Protein AF-A0A442V163-F1 (afdb_monomer_lite)

Foldseek 3Di:
DVVLLCVVVVCVVVCVVVVPLLVQLVVCVVVDVADADVLGDSSVVSSVVSVVVVCVVSVVVLVVVLVPDDPLVVVLVVLSVVLVVQLCCLVPVLVVVCSVVVDPVSVCVSVVSNVVSVVVSVVSVVVVVVVVVVVVVVCVVPVPPDPPPSD

pLDDT: mean 90.79, std 9.11, range [47.47, 98.12]

Structure (mmCIF, N/CA/C/O backbone):
data_AF-A0A442V163-F1
#
_entry.id   AF-A0A442V163-F1
#
loop_
_atom_site.group_PDB
_atom_site.id
_atom_site.type_symbol
_atom_site.label_atom_id
_atom_site.label_alt_id
_atom_site.label_comp_id
_atom_site.label_asym_id
_atom_site.label_entity_id
_atom_site.label_seq_id
_atom_site.pdbx_PDB_ins_code
_atom_site.Cartn_x
_atom_site.Cartn_y
_atom_site.Cartn_z
_atom_site.occupancy
_atom_site.B_iso_or_equiv
_atom_site.auth_seq_id
_atom_site.auth_comp_id
_atom_site.auth_asym_id
_atom_site.auth_atom_id
_atom_site.pdbx_PDB_model_num
ATOM 1 N N . MET A 1 1 ? -14.659 -2.085 8.198 1.00 90.94 1 MET A N 1
ATOM 2 C CA . MET A 1 1 ? -13.464 -1.261 7.909 1.00 90.94 1 MET A CA 1
ATOM 3 C C . MET A 1 1 ? -12.179 -2.017 8.163 1.00 90.94 1 MET A C 1
ATOM 5 O O . MET A 1 1 ? -11.428 -2.199 7.224 1.00 90.94 1 MET A O 1
ATOM 9 N N . PHE A 1 2 ? -11.938 -2.521 9.378 1.00 91.25 2 PHE A N 1
ATOM 10 C CA . PHE A 1 2 ? -10.724 -3.304 9.646 1.00 91.25 2 PHE A CA 1
ATOM 11 C C . PHE A 1 2 ? -10.640 -4.584 8.811 1.00 91.25 2 PHE A C 1
ATOM 13 O O . PHE A 1 2 ? -9.572 -4.867 8.300 1.00 91.25 2 PHE A O 1
ATOM 20 N N . LEU A 1 3 ? -11.763 -5.271 8.554 1.00 91.62 3 LEU A N 1
ATOM 21 C CA . LEU A 1 3 ? -11.789 -6.383 7.594 1.00 91.62 3 LEU A CA 1
ATOM 22 C C . LEU A 1 3 ? -11.341 -5.955 6.186 1.00 91.62 3 LEU A C 1
ATOM 24 O O . LEU A 1 3 ? -10.567 -6.664 5.562 1.00 91.62 3 LEU A O 1
ATOM 28 N N . ALA A 1 4 ? -11.787 -4.790 5.702 1.00 94.19 4 ALA A N 1
ATOM 29 C CA . ALA A 1 4 ? -11.360 -4.274 4.400 1.00 94.19 4 ALA A CA 1
ATOM 30 C C . ALA A 1 4 ? -9.847 -4.005 4.387 1.00 94.19 4 ALA A C 1
ATOM 32 O O . ALA A 1 4 ? -9.165 -4.442 3.469 1.00 94.19 4 ALA A O 1
ATOM 33 N N . TRP A 1 5 ? -9.305 -3.385 5.441 1.00 95.25 5 TRP A N 1
ATOM 34 C CA . TRP A 1 5 ? -7.857 -3.208 5.592 1.00 95.25 5 TRP A CA 1
ATOM 35 C C . TRP A 1 5 ? -7.100 -4.537 5.661 1.00 95.25 5 TRP A C 1
ATOM 37 O O . TRP A 1 5 ? -6.083 -4.681 4.993 1.00 95.25 5 TRP A O 1
ATOM 47 N N . SER A 1 6 ? -7.602 -5.524 6.407 1.00 93.50 6 SER A N 1
ATOM 48 C CA . SER A 1 6 ? -7.008 -6.863 6.471 1.00 93.50 6 SER A CA 1
ATOM 49 C C . SER A 1 6 ? -6.982 -7.545 5.105 1.00 93.50 6 SER A C 1
ATOM 51 O O . SER A 1 6 ? -5.980 -8.162 4.767 1.00 93.50 6 SER A O 1
ATOM 53 N N . LEU A 1 7 ? -8.050 -7.413 4.311 1.00 93.88 7 LEU A N 1
ATOM 54 C CA . LEU A 1 7 ? -8.103 -7.949 2.951 1.00 93.88 7 LEU A CA 1
ATOM 55 C C . LEU A 1 7 ? -7.130 -7.227 2.015 1.00 93.88 7 LEU A C 1
ATOM 57 O O . LEU A 1 7 ? -6.477 -7.890 1.222 1.00 93.88 7 LEU A O 1
ATOM 61 N N . ILE A 1 8 ? -6.997 -5.902 2.125 1.00 95.25 8 ILE A N 1
ATOM 62 C CA . ILE A 1 8 ? -6.053 -5.118 1.314 1.00 95.25 8 ILE A CA 1
ATOM 63 C C . ILE A 1 8 ? -4.610 -5.508 1.633 1.00 95.25 8 ILE A C 1
ATOM 65 O O . ILE A 1 8 ? -3.886 -5.922 0.734 1.00 95.25 8 ILE A O 1
ATOM 69 N N . PHE A 1 9 ? -4.193 -5.430 2.900 1.00 94.38 9 PHE A N 1
ATOM 70 C CA . PHE A 1 9 ? -2.831 -5.811 3.289 1.00 94.38 9 PHE A CA 1
ATOM 71 C C . PHE A 1 9 ? -2.559 -7.291 3.005 1.00 94.38 9 PHE A C 1
ATOM 73 O O . PHE A 1 9 ? -1.497 -7.628 2.496 1.00 94.38 9 PHE A O 1
ATOM 80 N N . GLY A 1 10 ? -3.534 -8.167 3.267 1.00 93.94 10 GLY A N 1
ATOM 81 C CA . GLY A 1 10 ? -3.427 -9.588 2.948 1.00 93.94 10 GLY A CA 1
ATOM 82 C C . GLY A 1 10 ? -3.273 -9.846 1.451 1.00 93.94 10 GLY A C 1
ATOM 83 O O . GLY A 1 10 ? -2.449 -10.670 1.068 1.00 93.94 10 GLY A O 1
ATOM 84 N N . PHE A 1 11 ? -4.016 -9.124 0.607 1.00 94.81 11 PHE A N 1
ATOM 85 C CA . PHE A 1 11 ? -3.859 -9.199 -0.841 1.00 94.81 11 PHE A CA 1
ATOM 86 C C . PHE A 1 11 ? -2.468 -8.732 -1.266 1.00 94.81 11 PHE A C 1
ATOM 88 O O . PHE A 1 11 ? -1.820 -9.456 -2.006 1.00 94.81 11 PHE A O 1
ATOM 95 N N . VAL A 1 12 ? -1.991 -7.579 -0.782 1.00 93.69 12 VAL A N 1
ATOM 96 C CA . VAL A 1 12 ? -0.666 -7.050 -1.155 1.00 93.69 12 VAL A CA 1
ATOM 97 C C . VAL A 1 12 ? 0.448 -8.024 -0.776 1.00 93.69 12 VAL A C 1
ATOM 99 O O . VAL A 1 12 ? 1.288 -8.342 -1.607 1.00 93.69 12 VAL A O 1
ATOM 102 N N . THR A 1 13 ? 0.421 -8.573 0.441 1.00 92.44 13 THR A N 1
ATOM 103 C CA . THR A 1 13 ? 1.400 -9.585 0.867 1.00 92.44 13 THR A CA 1
ATOM 104 C C . THR A 1 13 ? 1.309 -10.869 0.041 1.00 92.44 13 THR A C 1
ATOM 106 O O . THR A 1 13 ? 2.329 -11.466 -0.295 1.00 92.44 13 THR A O 1
ATOM 109 N N . LEU A 1 14 ? 0.094 -11.326 -0.276 1.00 95.44 14 LEU A N 1
ATOM 110 C CA . LEU A 1 14 ? -0.092 -12.522 -1.094 1.00 95.44 14 LEU A CA 1
ATOM 111 C C . LEU A 1 14 ? 0.395 -12.299 -2.526 1.00 95.44 14 LEU A C 1
ATOM 113 O O . LEU A 1 14 ? 0.999 -13.196 -3.108 1.00 95.44 14 LEU A O 1
ATOM 117 N N . ASP A 1 15 ? 0.103 -11.134 -3.089 1.00 94.44 15 ASP A N 1
ATOM 118 C CA . ASP A 1 15 ? 0.514 -10.762 -4.428 1.00 94.44 15 ASP A CA 1
ATOM 119 C C . ASP A 1 15 ? 2.034 -10.647 -4.544 1.00 94.44 15 ASP A C 1
ATOM 121 O O . ASP A 1 15 ? 2.578 -11.206 -5.486 1.00 94.44 15 ASP A O 1
ATOM 125 N N . ASP A 1 16 ? 2.722 -10.046 -3.572 1.00 90.31 16 ASP A N 1
ATOM 126 C CA . ASP A 1 16 ? 4.190 -10.015 -3.529 1.00 90.31 16 ASP A CA 1
ATOM 127 C C . ASP A 1 16 ? 4.789 -11.438 -3.504 1.00 90.31 16 ASP A C 1
ATOM 129 O O . ASP A 1 16 ? 5.626 -11.808 -4.329 1.00 90.31 16 ASP A O 1
ATOM 133 N N . ALA A 1 17 ? 4.256 -12.319 -2.649 1.00 93.50 17 ALA A N 1
ATOM 134 C CA . ALA A 1 17 ? 4.725 -13.702 -2.551 1.00 93.50 17 ALA A CA 1
ATOM 135 C C . ALA A 1 17 ? 4.416 -14.552 -3.803 1.00 93.50 17 ALA A C 1
ATOM 137 O O . ALA A 1 17 ? 5.220 -15.390 -4.227 1.00 93.50 17 ALA A O 1
ATOM 138 N N . ALA A 1 18 ? 3.226 -14.387 -4.384 1.00 95.69 18 ALA A N 1
ATOM 139 C CA . ALA A 1 18 ? 2.758 -15.171 -5.526 1.00 95.69 18 ALA A CA 1
ATOM 140 C C . ALA A 1 18 ? 3.109 -14.543 -6.882 1.00 95.69 18 ALA A C 1
ATOM 142 O O . ALA A 1 18 ? 3.018 -15.226 -7.912 1.00 95.69 18 ALA A O 1
ATOM 143 N N . ARG A 1 19 ? 3.535 -13.278 -6.871 1.00 95.31 19 ARG A N 1
ATOM 144 C CA . ARG A 1 19 ? 3.877 -12.437 -8.017 1.00 95.31 19 ARG A CA 1
ATOM 145 C C . ARG A 1 19 ? 2.735 -12.336 -9.031 1.00 95.31 19 ARG A C 1
ATOM 147 O O . ARG A 1 19 ? 2.936 -12.609 -10.218 1.00 95.31 19 ARG A O 1
ATOM 154 N N . PHE A 1 20 ? 1.504 -12.035 -8.593 1.00 94.81 20 PHE A N 1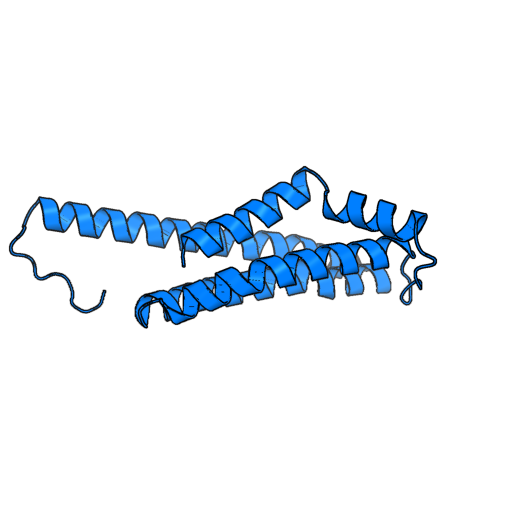
ATOM 155 C CA . PHE A 1 20 ? 0.384 -11.942 -9.544 1.00 94.81 20 PHE A CA 1
ATOM 156 C C . PHE A 1 20 ? 0.503 -10.708 -10.434 1.00 94.81 20 PHE A C 1
ATOM 158 O O . PHE A 1 20 ? 0.261 -10.832 -11.635 1.00 94.81 20 PHE A O 1
ATOM 165 N N . HIS A 1 21 ? 0.931 -9.566 -9.894 1.00 95.19 21 HIS A N 1
ATOM 166 C CA . HIS A 1 21 ? 1.150 -8.355 -10.682 1.00 95.19 21 HIS A CA 1
ATOM 167 C C . HIS A 1 21 ? 2.215 -8.548 -11.770 1.00 95.19 21 HIS A C 1
ATOM 169 O O . HIS A 1 21 ? 1.995 -8.131 -12.905 1.00 95.19 21 HIS A O 1
ATOM 175 N N . GLU A 1 22 ? 3.300 -9.275 -11.481 1.00 94.25 22 GLU A N 1
ATOM 176 C CA . GLU A 1 22 ? 4.325 -9.636 -12.469 1.00 94.25 22 GLU A CA 1
ATOM 177 C C . GLU A 1 22 ? 3.761 -10.494 -13.608 1.00 94.25 22 GLU A C 1
ATOM 179 O O . GLU A 1 22 ? 4.022 -10.256 -14.790 1.00 94.25 22 GLU A O 1
ATOM 184 N N . ARG A 1 23 ? 2.974 -11.521 -13.260 1.00 96.62 23 ARG A N 1
ATOM 185 C CA . ARG A 1 23 ? 2.340 -12.409 -14.246 1.00 96.62 23 ARG A CA 1
ATOM 186 C C . ARG A 1 23 ? 1.311 -11.659 -15.082 1.00 96.62 23 ARG A C 1
ATOM 188 O O . ARG A 1 23 ? 1.226 -11.899 -16.284 1.00 96.62 23 ARG A O 1
ATOM 195 N N . GLY A 1 24 ? 0.550 -10.761 -14.460 1.00 96.25 24 GLY A N 1
ATOM 196 C CA . GLY A 1 24 ? -0.392 -9.879 -15.142 1.00 96.25 24 GLY A CA 1
ATOM 197 C C . GLY A 1 24 ? 0.315 -8.931 -16.105 1.00 96.25 24 GLY A C 1
ATOM 198 O O . GLY A 1 24 ? -0.068 -8.855 -17.270 1.00 96.25 24 GLY A O 1
ATOM 199 N N . GLY A 1 25 ? 1.406 -8.294 -15.676 1.00 95.31 25 GLY A N 1
ATOM 200 C CA . GLY A 1 25 ? 2.201 -7.426 -16.538 1.00 95.31 25 GLY A CA 1
ATOM 201 C C . GLY A 1 25 ? 2.833 -8.166 -17.711 1.00 95.31 25 GLY A C 1
ATOM 202 O O . GLY A 1 25 ? 2.763 -7.697 -18.849 1.00 95.31 25 GLY A O 1
ATOM 203 N N . LEU A 1 26 ? 3.348 -9.376 -17.473 1.00 96.12 26 LEU A N 1
ATOM 204 C CA . LEU A 1 26 ? 3.828 -10.253 -18.538 1.00 96.12 26 LEU A CA 1
ATOM 205 C C . LEU A 1 26 ? 2.709 -10.594 -19.532 1.00 96.12 26 LEU A C 1
ATOM 207 O O . LEU A 1 26 ? 2.896 -10.413 -20.733 1.00 96.12 26 LEU A O 1
ATOM 211 N N . LEU A 1 27 ? 1.546 -11.038 -19.046 1.00 96.94 27 LEU A N 1
ATOM 212 C CA . LEU A 1 27 ? 0.395 -11.369 -19.889 1.00 96.94 27 LEU A CA 1
ATOM 213 C C . LEU A 1 27 ? -0.050 -10.174 -20.741 1.00 96.94 27 LEU A C 1
ATOM 215 O O . LEU A 1 27 ? -0.258 -10.324 -21.945 1.00 96.94 27 LEU A O 1
ATOM 219 N N . LEU A 1 28 ? -0.177 -8.991 -20.137 1.00 96.88 28 LEU A N 1
ATOM 220 C CA . LEU A 1 28 ? -0.591 -7.778 -20.839 1.00 96.88 28 LEU A CA 1
ATOM 221 C C . LEU A 1 28 ? 0.433 -7.375 -21.902 1.00 96.88 28 LEU A C 1
ATOM 223 O O . LEU A 1 28 ? 0.043 -7.127 -23.038 1.00 96.88 28 LEU A O 1
ATOM 227 N N . SER A 1 29 ? 1.727 -7.384 -21.572 1.00 96.06 29 SER A N 1
ATOM 228 C CA . SER A 1 29 ? 2.798 -7.046 -22.523 1.00 96.06 29 SER A CA 1
ATOM 229 C C . SER A 1 29 ? 2.952 -8.053 -23.669 1.00 96.06 29 SER A C 1
ATOM 231 O O . SER A 1 29 ? 3.405 -7.689 -24.747 1.00 96.06 29 SER A O 1
ATOM 233 N N . ALA A 1 30 ? 2.561 -9.314 -23.460 1.00 94.75 30 ALA A N 1
ATOM 234 C CA . ALA A 1 30 ? 2.547 -10.336 -24.506 1.00 94.75 30 ALA A CA 1
ATOM 235 C C . ALA A 1 30 ? 1.303 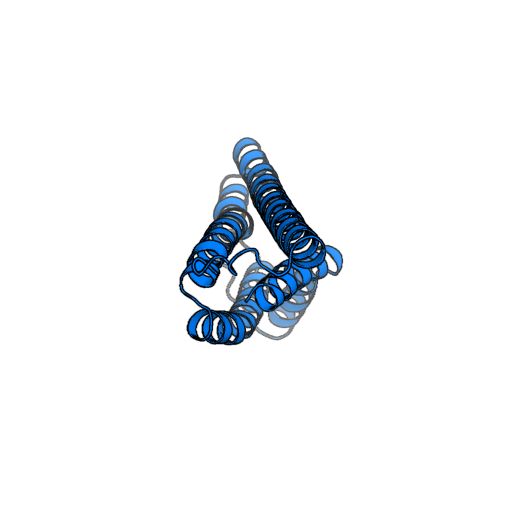-10.262 -25.409 1.00 94.75 30 ALA A C 1
ATOM 237 O O . ALA A 1 30 ? 1.328 -10.765 -26.530 1.00 94.75 30 ALA A O 1
ATOM 238 N N . THR A 1 31 ? 0.208 -9.677 -24.914 1.00 96.81 31 THR A N 1
ATOM 239 C CA . THR A 1 31 ? -1.083 -9.618 -25.622 1.00 96.81 31 THR A CA 1
ATOM 240 C C . THR A 1 31 ? -1.279 -8.291 -26.353 1.00 96.81 31 THR A C 1
ATOM 242 O O . THR A 1 31 ? -1.894 -8.255 -27.417 1.00 96.81 31 THR A O 1
ATOM 245 N N . PHE A 1 32 ? -0.771 -7.200 -25.783 1.00 95.31 32 PHE A N 1
ATOM 246 C CA . PHE A 1 32 ? -0.934 -5.839 -26.280 1.00 95.31 32 PHE A CA 1
ATOM 247 C C . PHE A 1 32 ? 0.428 -5.206 -26.565 1.00 95.31 32 PHE A C 1
ATOM 249 O O . PHE A 1 32 ? 1.397 -5.463 -25.855 1.00 95.31 32 PHE A O 1
ATOM 256 N N . ASP A 1 33 ? 0.482 -4.321 -27.560 1.00 93.25 33 ASP A N 1
ATOM 257 C CA . ASP A 1 33 ? 1.662 -3.499 -27.840 1.00 93.25 33 ASP A CA 1
ATOM 258 C C . ASP A 1 33 ? 1.724 -2.327 -26.845 1.00 93.25 33 ASP A C 1
ATOM 260 O O . ASP A 1 33 ? 1.269 -1.212 -27.113 1.00 93.25 33 ASP A O 1
ATOM 264 N N . LEU A 1 34 ? 2.165 -2.627 -25.620 1.00 92.88 34 LEU A N 1
ATOM 265 C CA . LEU A 1 34 ? 2.237 -1.644 -24.544 1.00 92.88 34 LEU A CA 1
ATOM 266 C C . LEU A 1 34 ? 3.401 -0.677 -24.770 1.00 92.88 34 LEU A C 1
ATOM 268 O O . LEU A 1 34 ? 4.530 -1.081 -25.047 1.00 92.88 34 LEU A O 1
ATOM 272 N N . VAL A 1 35 ? 3.138 0.612 -24.557 1.00 91.19 35 VAL A N 1
ATOM 273 C CA . VAL A 1 35 ? 4.181 1.640 -24.557 1.00 91.19 35 VAL A CA 1
ATOM 274 C C . VAL A 1 35 ? 5.134 1.397 -23.392 1.00 91.19 35 VAL A C 1
ATOM 276 O O . VAL A 1 35 ? 4.703 1.260 -22.252 1.00 91.19 35 VAL A O 1
ATOM 279 N N . SER A 1 36 ? 6.434 1.410 -23.668 1.00 87.94 36 SER A N 1
ATOM 280 C CA . SER A 1 36 ? 7.463 1.473 -22.634 1.00 87.94 36 SER A CA 1
ATOM 281 C C . SER A 1 36 ? 7.536 2.886 -22.056 1.00 87.94 36 SER A C 1
ATOM 283 O O . SER A 1 36 ? 7.867 3.836 -22.772 1.00 87.94 36 SER A O 1
ATOM 285 N N . LEU A 1 37 ? 7.248 3.039 -20.763 1.00 84.12 37 LEU A N 1
ATOM 286 C CA . LEU A 1 37 ? 7.529 4.287 -20.048 1.00 84.12 37 LEU A CA 1
ATOM 287 C C . LEU A 1 37 ? 9.043 4.594 -20.062 1.00 84.12 37 LEU A C 1
ATOM 289 O O . LEU A 1 37 ? 9.848 3.672 -20.197 1.00 84.12 37 LEU A O 1
ATOM 293 N N . PRO A 1 38 ? 9.468 5.868 -19.942 1.00 81.12 38 PRO A N 1
ATOM 294 C CA . PRO A 1 38 ? 10.882 6.234 -19.999 1.00 81.12 38 PRO A CA 1
ATOM 295 C C . PRO A 1 38 ? 11.750 5.412 -19.040 1.00 81.12 38 PRO A C 1
ATOM 297 O O . PRO A 1 38 ? 11.497 5.371 -17.840 1.00 81.12 38 PRO A O 1
ATOM 300 N N . GLY A 1 39 ? 12.770 4.753 -19.593 1.00 77.00 39 GLY A N 1
ATOM 301 C CA . GLY A 1 39 ? 13.656 3.847 -18.863 1.00 77.00 39 GLY A CA 1
ATOM 302 C C . GLY A 1 39 ? 13.095 2.434 -18.669 1.00 77.00 39 GLY A C 1
ATOM 303 O O . GLY A 1 39 ? 13.878 1.502 -18.558 1.00 77.00 39 GLY A O 1
ATOM 304 N N . MET A 1 40 ? 11.781 2.243 -18.695 1.00 84.19 40 MET A N 1
ATOM 305 C CA . MET A 1 40 ? 11.127 0.979 -18.369 1.00 84.19 40 MET A CA 1
ATOM 306 C C . MET A 1 40 ? 10.960 0.051 -19.569 1.00 84.19 40 MET A C 1
ATOM 308 O O . MET A 1 40 ? 11.012 0.454 -20.732 1.00 84.19 40 MET A O 1
ATOM 312 N N . ARG A 1 41 ? 10.697 -1.221 -19.282 1.00 88.12 41 ARG A N 1
ATOM 313 C CA . ARG A 1 41 ? 10.241 -2.205 -20.264 1.00 88.12 41 ARG A CA 1
ATOM 314 C C . ARG A 1 41 ? 8.720 -2.105 -20.407 1.00 88.12 41 ARG A C 1
ATOM 316 O O . ARG A 1 41 ? 8.012 -1.762 -19.462 1.00 88.12 41 ARG A O 1
ATOM 323 N N . ALA A 1 42 ? 8.192 -2.525 -21.555 1.00 90.19 42 ALA A N 1
ATOM 324 C CA . ALA A 1 42 ? 6.747 -2.654 -21.775 1.00 90.19 42 ALA A CA 1
ATOM 325 C C . ALA A 1 42 ? 6.062 -3.542 -20.712 1.00 90.19 42 ALA A C 1
ATOM 327 O O . ALA A 1 42 ? 4.929 -3.282 -20.307 1.00 90.19 42 ALA A O 1
ATOM 328 N N . ARG A 1 43 ? 6.780 -4.556 -20.204 1.00 92.06 43 ARG A N 1
ATOM 329 C CA . ARG A 1 43 ? 6.336 -5.399 -19.085 1.00 92.06 43 ARG A CA 1
ATOM 330 C C . ARG A 1 43 ? 6.032 -4.585 -17.826 1.00 92.06 43 ARG A C 1
ATOM 332 O O . ARG A 1 43 ? 4.966 -4.775 -17.255 1.00 92.06 43 ARG A O 1
ATOM 339 N N . ASP A 1 44 ? 6.917 -3.672 -17.436 1.00 91.00 44 ASP A N 1
ATOM 340 C CA . ASP A 1 44 ? 6.781 -2.886 -16.201 1.00 91.00 44 ASP A CA 1
ATOM 341 C C . ASP A 1 44 ? 5.549 -1.955 -16.292 1.00 91.00 44 ASP A C 1
ATOM 343 O O . ASP A 1 44 ? 4.806 -1.756 -15.333 1.00 91.00 44 ASP A O 1
ATOM 347 N N . THR A 1 45 ? 5.229 -1.478 -17.502 1.00 92.50 45 THR A N 1
ATOM 348 C CA . THR A 1 45 ? 3.971 -0.750 -17.760 1.00 92.50 45 THR A CA 1
ATOM 349 C C . THR A 1 45 ? 2.747 -1.651 -17.565 1.00 92.50 45 THR A C 1
ATOM 351 O O . THR A 1 45 ? 1.749 -1.237 -16.975 1.00 92.50 45 THR A O 1
ATOM 354 N N . GLY A 1 46 ? 2.822 -2.908 -18.010 1.00 94.94 46 GLY A N 1
ATOM 355 C CA . GLY A 1 46 ? 1.797 -3.914 -17.734 1.00 94.94 46 GLY A CA 1
ATOM 356 C C . GLY A 1 46 ? 1.629 -4.209 -16.237 1.00 94.94 46 GLY A C 1
ATOM 357 O O . GLY A 1 46 ? 0.505 -4.428 -15.781 1.00 94.94 46 GLY A O 1
ATOM 358 N N . GLU A 1 47 ? 2.713 -4.196 -15.462 1.00 94.12 47 GLU A N 1
ATOM 359 C CA . GLU A 1 47 ? 2.680 -4.386 -14.004 1.00 94.12 47 GLU A CA 1
ATOM 360 C C . GLU A 1 47 ? 1.936 -3.222 -13.326 1.00 94.12 47 GLU A C 1
ATOM 362 O O . GLU A 1 47 ? 1.003 -3.464 -12.554 1.00 94.12 47 GLU A O 1
ATOM 367 N N . ILE A 1 48 ? 2.221 -1.972 -13.717 1.00 92.19 48 ILE A N 1
ATOM 368 C CA . ILE A 1 48 ? 1.492 -0.774 -13.250 1.00 92.19 48 ILE A CA 1
ATOM 369 C C . ILE A 1 48 ? -0.001 -0.857 -13.589 1.00 92.19 48 ILE A C 1
ATOM 371 O O . ILE A 1 48 ? -0.850 -0.547 -12.748 1.00 92.19 48 ILE A O 1
ATOM 375 N N . ILE A 1 49 ? -0.353 -1.282 -14.808 1.00 94.19 49 ILE A N 1
ATOM 376 C CA . ILE A 1 49 ? -1.756 -1.452 -15.216 1.00 94.19 49 ILE A CA 1
ATOM 377 C C . ILE A 1 49 ? -2.437 -2.519 -14.355 1.00 94.19 49 ILE A C 1
ATOM 379 O O . ILE A 1 49 ? -3.542 -2.291 -13.858 1.00 94.19 49 ILE A O 1
ATOM 383 N N . THR A 1 50 ? -1.781 -3.663 -14.145 1.00 95.38 50 THR A N 1
ATOM 384 C CA . THR A 1 50 ? -2.317 -4.760 -13.328 1.00 95.38 50 THR A CA 1
ATOM 385 C C . THR A 1 50 ? -2.608 -4.281 -11.906 1.00 95.38 50 THR A C 1
ATOM 387 O O . THR A 1 50 ? -3.725 -4.452 -11.412 1.00 95.38 50 THR A O 1
ATOM 390 N N . TRP A 1 51 ? -1.650 -3.593 -11.283 1.00 93.25 51 TRP A N 1
ATOM 391 C CA . TRP A 1 51 ? -1.829 -2.992 -9.963 1.00 93.25 51 TRP A CA 1
ATOM 392 C C . TRP A 1 51 ? -2.923 -1.929 -9.932 1.00 93.25 51 TRP A C 1
ATOM 394 O O . TRP A 1 51 ? -3.714 -1.897 -8.992 1.00 93.25 51 TRP A O 1
ATOM 404 N N . SER A 1 52 ? -3.021 -1.093 -10.966 1.00 92.56 52 SER A N 1
ATOM 405 C CA . SER A 1 52 ? -4.057 -0.059 -11.063 1.00 92.56 52 SER A CA 1
ATOM 406 C C . SER A 1 52 ? -5.460 -0.669 -11.096 1.00 92.56 52 SER A C 1
ATOM 408 O O . SER A 1 52 ? -6.357 -0.197 -10.399 1.00 92.56 52 SER A O 1
ATOM 410 N N . VAL A 1 53 ? -5.654 -1.754 -11.852 1.00 94.31 53 VAL A N 1
ATOM 411 C CA . VAL A 1 53 ? -6.934 -2.479 -11.911 1.00 94.31 53 VAL A CA 1
ATOM 412 C C . VAL A 1 53 ? -7.291 -3.069 -10.548 1.00 94.31 53 VAL A C 1
ATOM 414 O O . VAL A 1 53 ? -8.416 -2.898 -10.075 1.00 94.31 53 VAL A O 1
ATOM 417 N N . VAL A 1 54 ? -6.331 -3.722 -9.891 1.00 93.31 54 VAL A N 1
ATOM 418 C CA . VAL A 1 54 ? -6.524 -4.273 -8.545 1.00 93.31 54 VAL A CA 1
ATOM 419 C C . VAL A 1 54 ? -6.859 -3.165 -7.546 1.00 93.31 54 VAL A C 1
ATOM 421 O O . VAL A 1 54 ? -7.830 -3.286 -6.799 1.00 93.31 54 VAL A O 1
ATOM 424 N N . ALA A 1 55 ? -6.100 -2.069 -7.550 1.00 90.88 55 ALA A N 1
ATOM 425 C CA . ALA A 1 55 ? -6.301 -0.938 -6.653 1.00 90.88 55 ALA A CA 1
ATOM 426 C C . ALA A 1 55 ? -7.701 -0.334 -6.817 1.00 90.88 55 ALA A C 1
ATOM 428 O O . ALA A 1 55 ? -8.385 -0.104 -5.821 1.00 90.88 55 ALA A O 1
ATOM 429 N N . LEU A 1 56 ? -8.171 -0.150 -8.055 1.00 91.94 56 LEU A N 1
ATOM 430 C CA . LEU A 1 56 ? -9.536 0.307 -8.334 1.00 91.94 56 LEU A CA 1
ATOM 431 C C . LEU A 1 56 ? -10.590 -0.679 -7.805 1.00 91.94 56 LEU A C 1
ATOM 433 O O . LEU A 1 56 ? -11.579 -0.255 -7.202 1.00 91.94 56 LEU A O 1
ATOM 437 N N . GLY A 1 57 ? -10.359 -1.985 -7.971 1.00 91.62 57 GLY A N 1
ATOM 438 C CA . GLY A 1 57 ? -11.233 -3.034 -7.442 1.00 91.62 57 GLY A CA 1
ATOM 439 C C . GLY A 1 57 ? -11.308 -3.051 -5.911 1.00 91.62 57 GLY A C 1
ATOM 440 O O . GLY A 1 57 ? -12.381 -3.267 -5.348 1.00 91.62 57 GLY A O 1
ATOM 441 N N . LEU A 1 58 ? -10.195 -2.772 -5.229 1.00 89.88 58 LEU A N 1
ATOM 442 C CA . LEU A 1 58 ? -10.115 -2.707 -3.766 1.00 89.88 58 LEU A CA 1
ATOM 443 C C . LEU A 1 58 ? -10.600 -1.365 -3.194 1.00 89.88 58 LEU A C 1
ATOM 445 O O . LEU A 1 58 ? -11.057 -1.307 -2.049 1.00 89.88 58 LEU A O 1
ATOM 449 N N . LEU A 1 59 ? -10.554 -0.287 -3.980 1.00 90.31 59 LEU A N 1
ATOM 450 C CA . LEU A 1 59 ? -10.951 1.049 -3.541 1.00 90.31 59 LEU A CA 1
ATOM 451 C C . LEU A 1 59 ? -12.454 1.134 -3.248 1.00 90.31 59 LEU A C 1
ATOM 453 O O . LEU A 1 59 ? -12.850 1.688 -2.224 1.00 90.31 59 LEU A O 1
ATOM 457 N N . ALA A 1 60 ? -13.296 0.555 -4.106 1.00 89.38 60 ALA A N 1
ATOM 458 C CA . ALA A 1 60 ? -14.748 0.574 -3.928 1.00 89.38 60 ALA A CA 1
ATOM 459 C C . ALA A 1 60 ? -15.213 -0.017 -2.574 1.00 89.38 60 ALA A C 1
ATOM 461 O O . ALA A 1 60 ? -15.900 0.691 -1.828 1.00 89.38 60 ALA A O 1
ATOM 462 N N . PRO A 1 61 ? -14.835 -1.255 -2.183 1.00 90.00 61 PRO A N 1
ATOM 463 C CA . PRO A 1 61 ? -15.220 -1.810 -0.886 1.00 90.00 61 PRO A CA 1
ATOM 464 C C . PRO A 1 61 ? -14.582 -1.065 0.295 1.00 90.00 61 PRO A C 1
ATOM 466 O O . PRO A 1 61 ? -15.198 -0.982 1.362 1.00 90.00 61 PRO A O 1
ATOM 469 N N . LEU A 1 62 ? -13.387 -0.486 0.125 1.00 93.00 62 LEU A N 1
ATOM 470 C CA . LEU A 1 62 ? -12.764 0.343 1.156 1.00 93.00 62 LEU A CA 1
ATOM 471 C C . LEU A 1 62 ? -13.576 1.617 1.417 1.00 93.00 62 LEU A C 1
ATOM 473 O O . LEU A 1 62 ? -13.930 1.880 2.568 1.00 93.00 62 LEU A O 1
ATOM 477 N N . LEU A 1 63 ? -13.911 2.373 0.367 1.00 93.62 63 LEU A N 1
ATOM 478 C CA . LEU A 1 63 ? -14.702 3.603 0.466 1.00 93.62 63 LEU A CA 1
ATOM 479 C C . LEU A 1 63 ? -16.097 3.321 1.025 1.00 93.62 63 LEU A C 1
ATOM 481 O O . LEU A 1 63 ? -16.529 3.978 1.973 1.00 93.62 63 LEU A O 1
ATOM 485 N N . TRP A 1 64 ? -16.759 2.280 0.513 1.00 94.31 64 TRP A N 1
ATOM 486 C CA . TRP A 1 64 ? -18.046 1.815 1.029 1.00 94.31 64 TRP A CA 1
ATOM 487 C C . TRP A 1 64 ? -17.969 1.466 2.518 1.00 94.31 64 TRP A C 1
ATOM 489 O O . TRP A 1 64 ? -18.835 1.839 3.315 1.00 94.31 64 TRP A O 1
ATOM 499 N N . SER A 1 65 ? -16.909 0.767 2.934 1.00 95.00 65 SER A N 1
ATOM 500 C CA . SER A 1 65 ? -16.715 0.456 4.343 1.00 95.00 65 SER A CA 1
ATOM 501 C C . SER A 1 65 ? -16.396 1.696 5.181 1.00 95.00 65 SER A C 1
ATOM 503 O O . SER A 1 65 ? -16.775 1.713 6.353 1.00 95.00 65 SER A O 1
ATOM 505 N N . PHE A 1 66 ? -15.681 2.684 4.647 1.00 93.94 66 PHE A N 1
ATOM 506 C CA . PHE A 1 66 ? -15.329 3.915 5.354 1.00 93.94 66 PHE A CA 1
ATOM 507 C C . PHE A 1 66 ? -16.566 4.786 5.608 1.00 93.94 66 PHE A C 1
ATOM 509 O O . PHE A 1 66 ? -16.757 5.278 6.721 1.00 93.94 66 PHE A O 1
ATOM 516 N N . TRP A 1 67 ? -17.457 4.906 4.621 1.00 94.19 67 TRP A N 1
ATOM 517 C CA . TRP A 1 67 ? -18.706 5.670 4.740 1.00 94.19 67 TRP A CA 1
ATOM 518 C C . TRP A 1 67 ? -19.667 5.103 5.788 1.00 94.19 67 TRP A C 1
ATOM 520 O O . TRP A 1 67 ? -20.342 5.862 6.473 1.00 94.19 67 TRP A O 1
ATOM 530 N N . GLN A 1 68 ? -19.689 3.783 5.970 1.00 95.06 68 GLN A N 1
ATOM 531 C CA . GLN A 1 68 ? -20.504 3.136 7.008 1.00 95.06 68 GLN A CA 1
ATOM 532 C C . GLN A 1 68 ? -19.861 3.153 8.404 1.00 95.06 68 GLN A C 1
ATOM 534 O O . GLN A 1 68 ? -20.478 2.727 9.380 1.00 95.06 68 GLN A O 1
ATOM 539 N N . SER A 1 69 ? -18.602 3.578 8.513 1.00 93.44 69 SER A N 1
ATOM 540 C CA . SER A 1 69 ? -17.854 3.521 9.769 1.00 93.44 69 SER A CA 1
ATOM 541 C C . SER A 1 69 ? -18.158 4.713 10.669 1.00 93.44 69 SER A C 1
ATOM 543 O O . SER A 1 69 ? -18.381 5.827 10.204 1.00 93.44 69 SER A O 1
ATOM 545 N N . ARG A 1 70 ? -18.100 4.500 11.987 1.00 93.50 70 ARG A N 1
ATOM 546 C CA . ARG A 1 70 ? -18.222 5.592 12.969 1.00 93.50 70 ARG A CA 1
ATOM 547 C C . ARG A 1 70 ? -17.016 6.541 12.887 1.00 93.50 70 ARG A C 1
ATOM 549 O O . ARG A 1 70 ? -15.932 6.076 12.533 1.00 93.50 70 ARG A O 1
ATOM 556 N N . PRO A 1 71 ? -17.125 7.811 13.328 1.00 92.06 71 PRO A N 1
ATOM 557 C CA . PRO A 1 71 ? -16.015 8.772 13.272 1.00 92.06 71 PRO A CA 1
ATOM 558 C C . PRO A 1 71 ? -14.705 8.269 13.898 1.00 92.06 71 PRO A C 1
ATOM 560 O O . PRO A 1 71 ? -13.622 8.498 13.368 1.00 92.06 71 PRO A O 1
ATOM 563 N N . ARG A 1 72 ? -14.783 7.506 14.998 1.00 88.06 72 ARG A N 1
ATOM 564 C CA . ARG A 1 72 ? -13.601 6.888 15.616 1.00 88.06 72 ARG A CA 1
ATOM 565 C C . ARG A 1 72 ? -12.959 5.825 14.728 1.00 88.06 72 ARG A C 1
ATOM 567 O O . ARG A 1 72 ? -11.736 5.762 14.630 1.00 88.06 72 ARG A O 1
ATOM 574 N N . GLN A 1 73 ? -13.773 4.971 14.114 1.00 91.38 73 GLN A N 1
ATOM 575 C CA . GLN A 1 73 ? -13.283 3.97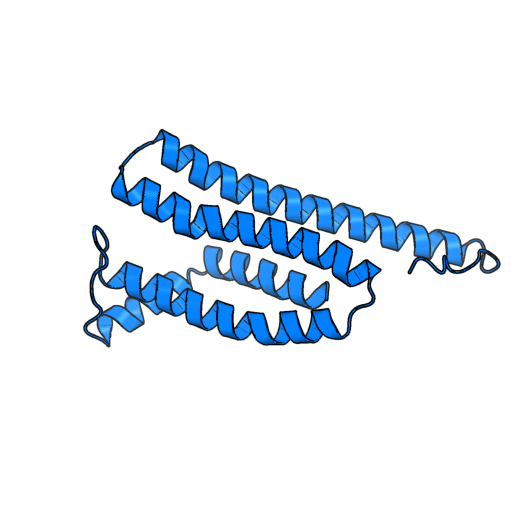2 13.171 1.00 91.38 73 GLN A CA 1
ATOM 576 C C . GLN A 1 73 ? -12.663 4.671 11.964 1.00 91.38 73 GLN A C 1
ATOM 578 O O . GLN A 1 73 ? -11.548 4.330 11.611 1.00 91.38 73 GLN A O 1
ATOM 583 N N . GLN A 1 74 ? -13.303 5.705 11.415 1.00 93.94 74 GLN A N 1
ATOM 584 C CA . GLN A 1 74 ? -12.743 6.510 10.327 1.00 93.94 74 GLN A CA 1
ATOM 585 C C . GLN A 1 74 ? -11.373 7.093 10.690 1.00 93.94 74 GLN A C 1
ATOM 587 O O . GLN A 1 74 ? -10.436 6.917 9.924 1.00 93.94 74 GLN A O 1
ATOM 592 N N . ALA A 1 75 ? -11.215 7.684 11.880 1.00 93.25 75 ALA A N 1
ATOM 593 C CA . ALA A 1 75 ? -9.926 8.212 12.335 1.00 93.25 75 ALA A CA 1
ATOM 594 C C . ALA A 1 75 ? -8.826 7.135 12.380 1.00 93.25 75 ALA A C 1
ATOM 596 O O . ALA A 1 75 ? -7.721 7.358 11.892 1.00 93.25 75 ALA A O 1
ATOM 597 N N . LEU A 1 76 ? -9.135 5.944 12.908 1.00 94.19 76 LEU A N 1
ATOM 598 C CA . LEU A 1 76 ? -8.206 4.807 12.892 1.00 94.19 76 LEU A CA 1
ATOM 599 C C . LEU A 1 76 ? -7.940 4.308 11.464 1.00 94.19 76 LEU A C 1
ATOM 601 O O . LEU A 1 76 ? -6.816 3.957 11.128 1.00 94.19 76 LEU A O 1
ATOM 605 N N . GLY A 1 77 ? -8.962 4.292 10.613 1.00 94.62 77 GLY A N 1
ATOM 606 C CA . GLY A 1 77 ? -8.862 3.901 9.212 1.00 94.62 77 GLY A CA 1
ATOM 607 C C . GLY A 1 77 ? -7.977 4.844 8.412 1.00 94.62 77 GLY A C 1
ATOM 608 O O . GLY A 1 77 ? -7.218 4.376 7.574 1.00 94.62 77 GLY A O 1
ATOM 609 N N . SER A 1 78 ? -8.014 6.143 8.711 1.00 95.19 78 SER A N 1
ATOM 610 C CA . SER A 1 78 ? -7.144 7.145 8.097 1.00 95.19 78 SER A CA 1
ATOM 611 C C . SER A 1 78 ? -5.672 6.941 8.454 1.00 95.19 78 SER A C 1
ATOM 613 O O . SER A 1 78 ? -4.813 7.243 7.633 1.00 95.19 78 SER A O 1
ATOM 615 N N . VAL A 1 79 ? -5.362 6.382 9.632 1.00 96.44 79 VAL A N 1
ATOM 616 C CA . VAL A 1 79 ? -3.985 5.975 9.969 1.00 96.44 79 VAL A CA 1
ATOM 617 C C . VAL A 1 79 ? -3.525 4.853 9.040 1.00 96.44 79 VAL A C 1
ATOM 619 O O . VAL A 1 79 ? -2.449 4.948 8.459 1.00 96.44 79 VAL A O 1
ATOM 622 N N . PHE A 1 80 ? -4.349 3.820 8.837 1.00 96.75 80 PHE A N 1
ATOM 623 C CA . PHE A 1 80 ? -4.028 2.749 7.887 1.00 96.75 80 PHE A CA 1
ATOM 624 C C . PHE A 1 80 ? -3.967 3.248 6.443 1.00 96.75 80 PHE A C 1
ATOM 626 O O . PHE A 1 80 ? -3.096 2.809 5.704 1.00 96.75 80 PHE A O 1
ATOM 633 N N . LEU A 1 81 ? -4.820 4.203 6.060 1.00 95.88 81 LEU A N 1
ATOM 634 C CA . LEU A 1 81 ? -4.759 4.849 4.750 1.00 95.88 81 LEU A CA 1
ATOM 635 C C . LEU A 1 81 ? -3.437 5.583 4.543 1.00 95.88 81 LEU A C 1
ATOM 637 O O . LEU A 1 81 ? -2.831 5.432 3.491 1.00 95.88 81 LEU A O 1
ATOM 641 N N . LEU A 1 82 ? -2.982 6.345 5.540 1.00 97.25 82 LEU A N 1
ATOM 642 C CA . LEU A 1 82 ? -1.701 7.040 5.481 1.00 97.25 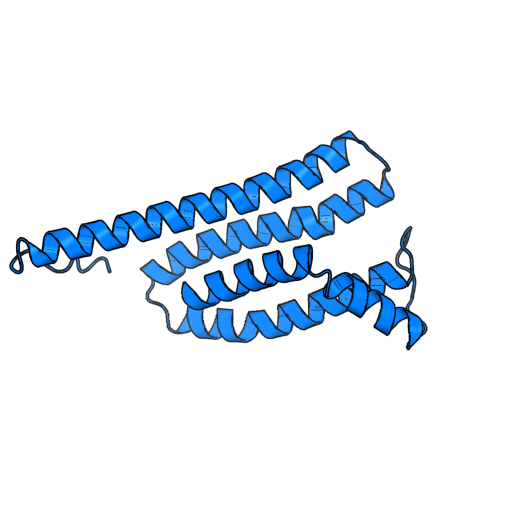82 LEU A CA 1
ATOM 643 C C . LEU A 1 82 ? -0.539 6.050 5.359 1.00 97.25 82 LEU A C 1
ATOM 645 O O . LEU A 1 82 ? 0.312 6.224 4.498 1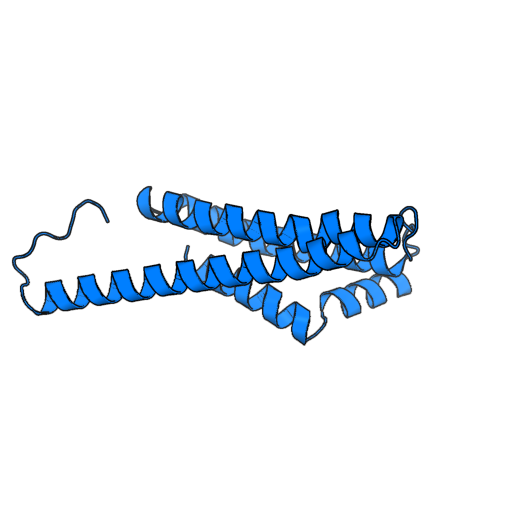.00 97.25 82 LEU A O 1
ATOM 649 N N . LEU A 1 83 ? -0.521 4.999 6.180 1.00 97.81 83 LEU A N 1
ATOM 650 C CA . LEU A 1 83 ? 0.535 3.981 6.143 1.00 97.81 83 LEU A CA 1
ATOM 651 C C . LEU A 1 83 ? 0.536 3.198 4.826 1.00 97.81 83 LEU A C 1
ATOM 653 O O . LEU A 1 83 ? 1.597 2.896 4.290 1.00 97.81 83 LEU A O 1
ATOM 657 N N . PHE A 1 84 ? -0.645 2.910 4.281 1.00 96.12 84 PHE A N 1
ATOM 658 C CA . PHE A 1 84 ? -0.784 2.293 2.968 1.00 96.12 84 PHE A CA 1
ATOM 659 C C . PHE A 1 84 ? -0.328 3.234 1.849 1.00 96.12 84 PHE A C 1
ATOM 661 O O . PHE A 1 84 ? 0.368 2.810 0.935 1.00 96.12 84 PHE A O 1
ATOM 668 N N . ALA A 1 85 ? -0.660 4.524 1.931 1.00 96.06 85 ALA A N 1
ATOM 669 C CA . ALA A 1 85 ? -0.169 5.520 0.986 1.00 96.06 85 ALA A CA 1
ATOM 670 C C . ALA A 1 85 ? 1.360 5.645 1.048 1.00 96.06 85 ALA A C 1
ATOM 672 O O . ALA A 1 85 ? 1.997 5.699 0.003 1.00 96.06 85 ALA A O 1
ATOM 673 N N . CYS A 1 86 ? 1.958 5.628 2.246 1.00 97.94 86 CYS A N 1
ATOM 674 C CA . CYS A 1 86 ? 3.410 5.558 2.413 1.00 97.94 86 CYS A CA 1
ATOM 675 C C . CYS A 1 86 ? 3.991 4.317 1.728 1.00 97.94 86 CYS A C 1
ATOM 677 O O . CYS A 1 86 ? 4.931 4.458 0.954 1.00 97.94 86 CYS A O 1
ATOM 679 N N . LEU A 1 87 ? 3.397 3.138 1.946 1.00 96.44 87 LEU A N 1
ATOM 680 C CA . LEU A 1 87 ? 3.816 1.903 1.281 1.00 96.44 87 LEU A CA 1
ATOM 681 C C . LEU A 1 87 ? 3.785 2.045 -0.247 1.00 96.44 87 LEU A C 1
ATOM 683 O O . LEU A 1 87 ? 4.788 1.775 -0.890 1.00 96.44 87 LEU A O 1
ATOM 687 N N . VAL A 1 88 ? 2.681 2.535 -0.821 1.00 94.62 88 VAL A N 1
ATOM 688 C CA . VAL A 1 88 ? 2.550 2.752 -2.276 1.00 94.62 88 VAL A CA 1
ATOM 689 C C . VAL A 1 88 ? 3.571 3.766 -2.800 1.00 94.62 88 VAL A C 1
ATOM 691 O O . VAL A 1 88 ? 4.084 3.606 -3.903 1.00 94.62 88 VAL A O 1
ATOM 694 N N . VAL A 1 89 ? 3.886 4.815 -2.036 1.00 96.75 89 VAL A N 1
ATOM 695 C CA . VAL A 1 89 ? 4.917 5.785 -2.432 1.00 96.75 89 VAL A CA 1
ATOM 696 C C . VAL A 1 89 ? 6.280 5.110 -2.548 1.00 96.75 89 VAL A C 1
ATOM 698 O O . VAL A 1 89 ? 6.962 5.345 -3.540 1.00 96.75 89 VAL A O 1
ATOM 701 N N . PHE A 1 90 ? 6.673 4.270 -1.589 1.00 97.19 90 PHE A N 1
ATOM 702 C CA . PHE A 1 90 ? 7.946 3.552 -1.683 1.00 97.19 90 PHE A CA 1
ATOM 703 C C . PHE A 1 90 ? 7.926 2.509 -2.808 1.00 97.19 90 PHE A C 1
ATOM 705 O O . PHE A 1 90 ? 8.754 2.607 -3.710 1.00 97.19 90 PHE A O 1
ATOM 712 N N . ALA A 1 91 ? 6.898 1.658 -2.834 1.00 92.94 91 ALA A N 1
ATOM 713 C CA . ALA A 1 91 ? 6.756 0.545 -3.777 1.00 92.94 91 ALA A CA 1
ATOM 714 C C . ALA A 1 91 ? 6.474 0.932 -5.231 1.00 92.94 91 ALA A C 1
ATOM 716 O O . ALA A 1 91 ? 6.458 0.078 -6.110 1.00 92.94 91 ALA A O 1
ATOM 717 N N . VAL A 1 92 ? 6.187 2.206 -5.500 1.00 90.31 92 VAL A N 1
ATOM 718 C CA . VAL A 1 92 ? 5.966 2.693 -6.865 1.00 90.31 92 VAL A CA 1
ATOM 719 C C . VAL A 1 92 ? 6.859 3.886 -7.150 1.00 90.31 92 VAL A C 1
ATOM 721 O O . VAL A 1 92 ? 7.687 3.845 -8.048 1.00 90.31 92 VAL A O 1
ATOM 724 N N . ALA A 1 93 ? 6.712 4.986 -6.412 1.00 92.38 93 ALA A N 1
ATOM 725 C CA . ALA A 1 93 ? 7.404 6.223 -6.771 1.00 92.38 93 ALA A CA 1
ATOM 726 C C . ALA A 1 93 ? 8.909 6.171 -6.466 1.00 92.38 93 ALA A C 1
ATOM 728 O O . ALA A 1 93 ? 9.707 6.666 -7.265 1.00 92.38 93 ALA A O 1
ATOM 729 N N . VAL A 1 94 ? 9.303 5.604 -5.320 1.00 95.25 94 VAL A N 1
ATOM 730 C CA . VAL A 1 94 ? 10.722 5.502 -4.949 1.00 95.25 94 VAL A CA 1
ATOM 731 C C . VAL A 1 94 ? 11.413 4.392 -5.739 1.00 95.25 94 VAL A C 1
ATOM 733 O O . VAL A 1 94 ? 12.512 4.654 -6.218 1.00 95.25 94 VAL A O 1
ATOM 736 N N . ASP A 1 95 ? 10.753 3.257 -5.988 1.00 90.94 95 ASP A N 1
ATOM 737 C CA . ASP A 1 95 ? 11.232 2.227 -6.930 1.00 90.94 95 ASP A CA 1
ATOM 738 C C . ASP A 1 95 ? 11.487 2.808 -8.333 1.00 90.94 95 ASP A C 1
ATOM 740 O O . ASP A 1 95 ? 12.598 2.732 -8.862 1.00 90.94 95 ASP A O 1
ATOM 744 N N . MET A 1 96 ? 10.526 3.547 -8.904 1.00 89.00 96 MET A N 1
ATOM 745 C CA . MET A 1 96 ? 10.733 4.226 -10.191 1.00 89.00 96 MET A CA 1
ATOM 746 C C . MET A 1 96 ? 11.939 5.177 -10.166 1.00 89.00 96 MET A C 1
ATOM 748 O O . MET A 1 96 ? 12.700 5.261 -11.134 1.00 89.00 96 MET A O 1
ATOM 752 N N . LEU A 1 97 ? 12.137 5.910 -9.068 1.00 91.62 97 LEU A N 1
ATOM 753 C CA . LEU A 1 97 ? 13.290 6.795 -8.913 1.00 91.62 97 LEU A CA 1
ATOM 754 C C . LEU A 1 97 ? 14.602 6.009 -8.782 1.00 91.62 97 LEU A C 1
ATOM 756 O O . LEU A 1 97 ? 15.621 6.413 -9.351 1.00 91.62 97 LEU A O 1
ATOM 760 N N . HIS A 1 98 ? 14.600 4.904 -8.041 1.00 92.69 98 HIS A N 1
ATOM 761 C CA . HIS A 1 98 ? 15.746 4.017 -7.916 1.00 92.69 98 HIS A CA 1
ATOM 762 C C . HIS A 1 98 ? 16.129 3.466 -9.285 1.00 92.69 98 HIS A C 1
ATOM 764 O O . HIS A 1 98 ? 17.287 3.594 -9.684 1.00 92.69 98 HIS A O 1
ATOM 770 N N . PHE A 1 99 ? 15.153 2.986 -10.050 1.00 86.62 99 PHE A N 1
ATOM 771 C CA . PHE A 1 99 ? 15.339 2.504 -11.407 1.00 86.62 99 PHE A CA 1
ATOM 772 C C . PHE A 1 99 ? 15.972 3.566 -12.326 1.00 86.62 99 PHE A C 1
ATOM 774 O O . PHE A 1 99 ? 16.961 3.296 -13.008 1.00 86.62 99 PHE A O 1
ATOM 781 N N . LEU A 1 100 ? 15.452 4.801 -12.315 1.00 89.31 100 LEU A N 1
ATOM 782 C CA . LEU A 1 100 ? 15.960 5.893 -13.158 1.00 89.31 100 LEU A CA 1
ATOM 783 C C . LEU A 1 100 ? 17.369 6.359 -12.769 1.00 89.31 100 LEU A C 1
ATOM 785 O O . LEU A 1 100 ? 18.128 6.819 -13.622 1.00 89.31 100 LEU A O 1
ATOM 789 N N . THR A 1 101 ? 17.713 6.289 -11.483 1.00 92.38 101 THR A N 1
ATOM 790 C CA . THR A 1 101 ? 18.992 6.804 -10.968 1.00 92.38 101 THR A CA 1
ATOM 791 C C . THR A 1 101 ? 20.074 5.735 -10.843 1.00 92.38 101 THR A C 1
ATOM 793 O O . THR A 1 101 ? 21.255 6.077 -10.793 1.00 92.38 101 THR A O 1
ATOM 796 N N . GLY A 1 102 ? 19.700 4.456 -10.734 1.00 90.81 102 GLY A N 1
ATOM 797 C CA . GLY A 1 102 ? 20.596 3.351 -10.377 1.00 90.81 102 GLY A CA 1
ATOM 798 C C . GLY A 1 102 ? 21.264 3.514 -9.003 1.00 90.81 102 GLY A C 1
ATOM 799 O O . GLY A 1 102 ? 22.288 2.884 -8.723 1.00 90.81 102 GLY A O 1
ATOM 800 N N . SER A 1 103 ? 20.753 4.414 -8.156 1.00 96.12 103 SER A N 1
ATOM 801 C CA . SER A 1 103 ? 21.399 4.795 -6.903 1.00 96.12 103 SER A CA 1
ATOM 802 C C . SER A 1 103 ? 21.099 3.797 -5.790 1.00 96.12 103 SER A C 1
ATOM 804 O O . SER A 1 103 ? 19.967 3.698 -5.324 1.00 96.12 103 SER A O 1
ATOM 806 N N . LYS A 1 104 ? 22.14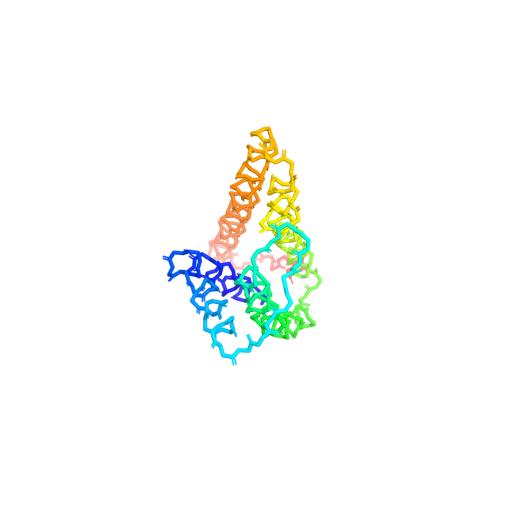6 3.160 -5.254 1.00 96.69 104 LYS A N 1
ATOM 807 C CA . LYS A 1 104 ? 22.035 2.260 -4.090 1.00 96.69 104 LYS A CA 1
ATOM 808 C C . LYS A 1 104 ? 21.409 2.927 -2.865 1.00 96.69 104 LYS A C 1
ATOM 810 O O . LYS A 1 104 ? 20.743 2.262 -2.084 1.00 96.69 104 LYS A O 1
ATOM 815 N N . LEU A 1 105 ? 21.637 4.230 -2.679 1.00 97.62 105 LEU A N 1
ATOM 816 C CA . LEU A 1 105 ? 21.041 4.967 -1.564 1.00 97.62 105 LEU A CA 1
ATOM 817 C C . LEU A 1 105 ? 19.521 5.077 -1.723 1.00 97.62 105 LEU A C 1
ATOM 819 O O . LEU A 1 105 ? 18.806 4.995 -0.730 1.00 97.62 105 LEU A O 1
ATOM 823 N N . VAL A 1 106 ? 19.043 5.254 -2.960 1.00 97.06 106 VAL A N 1
ATOM 824 C CA . VAL A 1 106 ? 17.605 5.290 -3.254 1.00 97.06 106 VAL A CA 1
ATOM 825 C C . VAL A 1 106 ? 17.009 3.897 -3.072 1.00 97.06 106 VAL A C 1
ATOM 827 O O . VAL A 1 106 ? 15.988 3.800 -2.408 1.00 97.06 106 VAL A O 1
ATOM 830 N N . GLY A 1 107 ? 17.699 2.837 -3.507 1.00 96.19 107 GLY A N 1
ATOM 831 C CA . GLY A 1 107 ? 17.273 1.457 -3.240 1.00 96.19 107 GLY A CA 1
ATOM 832 C C . GLY A 1 107 ? 17.170 1.123 -1.745 1.00 96.19 107 GLY A C 1
ATOM 833 O O . GLY A 1 107 ? 16.200 0.529 -1.303 1.00 96.19 107 GLY A O 1
ATOM 834 N N . TYR A 1 108 ? 18.102 1.591 -0.905 1.00 98.00 108 TYR A N 1
ATOM 835 C CA . TYR A 1 108 ? 17.951 1.428 0.550 1.00 98.00 108 TYR A CA 1
ATOM 836 C C . TYR A 1 108 ? 16.770 2.216 1.129 1.00 98.00 108 TYR A C 1
ATOM 838 O O . TYR A 1 108 ? 16.176 1.792 2.121 1.00 98.00 108 TYR A O 1
ATOM 846 N N . ALA A 1 109 ? 16.458 3.381 0.555 1.00 98.00 109 ALA A N 1
ATOM 847 C CA . ALA A 1 109 ? 15.314 4.181 0.976 1.00 98.00 109 ALA A CA 1
ATOM 848 C C . ALA A 1 109 ? 13.983 3.548 0.546 1.00 98.00 109 ALA A C 1
ATOM 850 O O . ALA A 1 109 ? 13.025 3.602 1.312 1.00 98.00 109 ALA A O 1
ATOM 851 N N . GLU A 1 110 ? 13.945 2.950 -0.642 1.00 96.38 110 GLU A N 1
ATOM 852 C CA . GLU A 1 110 ? 12.849 2.139 -1.172 1.00 96.38 110 GLU A CA 1
ATOM 853 C C . GLU A 1 110 ? 12.562 0.948 -0.248 1.00 96.38 110 GLU A C 1
ATOM 855 O O . GLU A 1 110 ? 11.573 0.985 0.489 1.00 96.38 110 GLU A O 1
ATOM 860 N N . ASP A 1 111 ? 13.490 -0.014 -0.164 1.00 95.88 111 ASP A N 1
ATOM 861 C CA . ASP A 1 111 ? 13.348 -1.237 0.638 1.00 95.88 111 ASP A CA 1
ATOM 862 C C . ASP A 1 111 ? 13.027 -0.915 2.107 1.00 95.88 111 ASP A C 1
ATOM 864 O O . ASP A 1 111 ? 12.125 -1.477 2.737 1.00 95.88 111 ASP A O 1
ATOM 868 N N . GLY A 1 112 ? 13.781 0.024 2.689 1.00 97.44 112 GLY A N 1
ATOM 869 C CA . GLY A 1 112 ? 13.614 0.420 4.082 1.00 97.44 112 GLY A CA 1
ATOM 870 C C . GLY A 1 112 ? 12.274 1.108 4.341 1.00 97.44 112 GLY A C 1
ATOM 871 O O . GLY A 1 112 ? 11.665 0.895 5.393 1.00 97.44 112 GLY A O 1
ATOM 872 N N . GLY A 1 113 ? 11.804 1.921 3.395 1.00 97.75 113 GLY A N 1
ATOM 873 C CA . GLY A 1 113 ? 10.537 2.633 3.486 1.00 97.75 113 GLY A CA 1
ATOM 874 C C . GLY A 1 113 ? 9.328 1.707 3.397 1.00 97.75 113 GLY A C 1
ATOM 875 O O . GLY A 1 113 ? 8.383 1.858 4.182 1.00 97.75 113 GLY A O 1
ATOM 876 N N . GLU A 1 114 ? 9.373 0.705 2.519 1.00 96.06 114 GLU A N 1
ATOM 877 C CA . GLU A 1 114 ? 8.350 -0.341 2.445 1.00 96.06 114 GLU A CA 1
ATOM 878 C C . GLU A 1 114 ? 8.274 -1.144 3.743 1.00 96.06 114 GLU A C 1
ATOM 880 O O . GLU A 1 114 ? 7.208 -1.243 4.365 1.00 96.06 114 GLU A O 1
ATOM 885 N N . MET A 1 115 ? 9.423 -1.657 4.200 1.00 96.50 115 MET A N 1
ATOM 886 C CA . MET A 1 115 ? 9.504 -2.467 5.415 1.00 96.50 115 MET A CA 1
ATOM 887 C C . MET A 1 115 ? 9.038 -1.687 6.643 1.00 96.50 115 MET A C 1
ATOM 889 O O . MET A 1 115 ? 8.280 -2.215 7.461 1.00 96.50 115 MET A O 1
ATOM 893 N N . LEU A 1 116 ? 9.426 -0.413 6.766 1.00 98.06 116 LEU A N 1
ATOM 894 C CA . LEU A 1 116 ? 8.976 0.444 7.859 1.00 98.06 116 LEU A CA 1
ATOM 895 C C . LEU A 1 116 ? 7.463 0.690 7.802 1.00 98.06 116 LEU A C 1
ATOM 897 O O . LEU A 1 116 ? 6.793 0.602 8.834 1.00 98.06 116 LEU A O 1
ATOM 901 N N . SER A 1 117 ? 6.909 0.957 6.616 1.00 97.62 117 SER A N 1
ATOM 902 C CA . SER A 1 117 ? 5.471 1.203 6.435 1.00 97.62 117 SER A CA 1
ATOM 903 C C . SER A 1 117 ? 4.641 -0.012 6.861 1.00 97.62 117 SER A C 1
ATOM 905 O O . SER A 1 117 ? 3.690 0.120 7.640 1.00 97.62 117 SER A O 1
ATOM 907 N N . ILE A 1 118 ? 5.045 -1.212 6.430 1.00 95.19 118 ILE A N 1
ATOM 908 C CA . ILE A 1 118 ? 4.388 -2.474 6.799 1.00 95.19 118 ILE A CA 1
ATOM 909 C C . ILE A 1 118 ? 4.563 -2.767 8.293 1.00 95.19 118 ILE A C 1
ATOM 911 O O . ILE A 1 118 ? 3.589 -3.117 8.967 1.00 95.19 118 ILE A O 1
ATOM 915 N N . ALA A 1 119 ? 5.766 -2.588 8.846 1.00 97.00 119 ALA A N 1
ATOM 916 C CA . ALA A 1 119 ? 6.031 -2.827 10.263 1.00 97.00 119 ALA A CA 1
ATOM 917 C C . ALA A 1 119 ? 5.168 -1.927 11.163 1.00 97.00 119 ALA A C 1
ATOM 919 O O . ALA A 1 119 ? 4.545 -2.407 12.112 1.00 97.00 119 ALA A O 1
ATOM 920 N N . VAL A 1 120 ? 5.063 -0.633 10.845 1.00 98.12 120 VAL A N 1
ATOM 921 C CA . VAL A 1 120 ? 4.231 0.313 11.603 1.00 98.12 120 VAL A CA 1
ATOM 922 C C . VAL A 1 120 ? 2.741 -0.002 11.445 1.00 98.12 120 VAL A C 1
ATOM 924 O O . VAL A 1 120 ? 2.003 0.063 12.434 1.00 98.12 120 VAL A O 1
ATOM 927 N N . ALA A 1 121 ? 2.285 -0.400 10.253 1.00 97.00 121 ALA A N 1
ATOM 928 C CA . ALA A 1 121 ? 0.905 -0.842 10.036 1.00 97.00 121 ALA A CA 1
ATOM 929 C C . ALA A 1 121 ? 0.573 -2.090 10.867 1.00 97.00 121 ALA A C 1
ATOM 931 O O . ALA A 1 121 ? -0.443 -2.114 11.568 1.00 97.00 121 ALA A O 1
ATOM 932 N N . CYS A 1 122 ? 1.460 -3.085 10.868 1.00 96.06 122 CYS A N 1
ATOM 933 C CA . CYS A 1 122 ? 1.313 -4.304 11.657 1.00 96.06 122 CYS A CA 1
ATOM 934 C C . CYS A 1 122 ? 1.289 -4.007 13.166 1.00 96.06 122 CYS A C 1
ATOM 936 O O . CYS A 1 122 ? 0.366 -4.426 13.869 1.00 96.06 122 CYS A O 1
ATOM 938 N N . CYS A 1 123 ? 2.232 -3.200 13.662 1.00 97.31 123 CYS A N 1
ATOM 939 C CA . CYS A 1 123 ? 2.263 -2.762 15.059 1.00 97.31 123 CYS A CA 1
ATOM 940 C C . CYS A 1 123 ? 0.979 -2.016 15.451 1.00 97.31 123 CYS A C 1
ATOM 942 O O . CYS A 1 123 ? 0.407 -2.279 16.510 1.00 97.31 123 CYS A O 1
ATOM 944 N N . SER A 1 124 ? 0.482 -1.130 14.586 1.00 95.94 124 SER A N 1
ATOM 945 C CA . SER A 1 124 ? -0.760 -0.384 14.814 1.00 95.94 124 SER A CA 1
ATOM 946 C C . SER A 1 124 ? -1.975 -1.312 14.888 1.00 95.94 124 SER A C 1
ATOM 948 O O . SER A 1 124 ? -2.803 -1.182 15.794 1.00 95.94 124 SER A O 1
ATOM 950 N N . ALA A 1 125 ? -2.063 -2.293 13.986 1.00 95.44 125 ALA A N 1
ATOM 951 C CA . ALA A 1 125 ? -3.104 -3.318 14.005 1.00 95.44 125 ALA A CA 1
ATOM 952 C C . ALA A 1 125 ? -3.041 -4.174 15.277 1.00 95.44 125 ALA A C 1
ATOM 954 O O . ALA A 1 125 ? -4.072 -4.439 15.897 1.00 95.44 125 ALA A O 1
ATOM 955 N N . PHE A 1 126 ? -1.840 -4.550 15.717 1.00 94.88 126 PHE A N 1
ATOM 956 C CA . PHE A 1 126 ? -1.643 -5.331 16.933 1.00 94.88 126 PHE A CA 1
ATOM 957 C C . PHE A 1 126 ? -2.025 -4.561 18.204 1.00 94.88 126 PHE A C 1
ATOM 959 O O . PHE A 1 126 ? -2.715 -5.100 19.072 1.00 94.88 126 PHE A O 1
ATOM 966 N N . ILE A 1 127 ? -1.626 -3.289 18.310 1.00 94.50 127 ILE A N 1
ATOM 967 C CA . ILE A 1 127 ? -2.013 -2.408 19.422 1.00 94.50 127 ILE A CA 1
ATOM 968 C C . ILE A 1 127 ? -3.534 -2.247 19.461 1.00 94.50 127 ILE A C 1
ATOM 970 O O . ILE A 1 127 ? -4.136 -2.352 20.531 1.00 94.50 127 ILE A O 1
ATOM 974 N N . LEU A 1 128 ? -4.165 -2.043 18.302 1.00 92.25 128 LEU A N 1
ATOM 975 C CA . LEU A 1 128 ? -5.615 -1.945 18.196 1.00 92.25 128 LEU A CA 1
ATOM 976 C C . LEU A 1 128 ? -6.301 -3.243 18.649 1.00 92.25 128 LEU A C 1
ATOM 978 O O . LEU A 1 128 ? -7.220 -3.190 19.465 1.00 92.25 128 LEU A O 1
ATOM 982 N N . TYR A 1 129 ? -5.830 -4.398 18.174 1.00 90.56 129 TYR A N 1
ATOM 983 C CA . TYR A 1 129 ? -6.349 -5.712 18.557 1.00 90.56 129 TYR A CA 1
ATOM 984 C C . TYR A 1 129 ? -6.252 -5.948 20.072 1.00 90.56 129 TYR A C 1
ATOM 986 O O . TYR A 1 129 ? -7.243 -6.287 20.721 1.00 90.56 129 TYR A O 1
ATOM 994 N N . ARG A 1 130 ? -5.080 -5.683 20.663 1.00 91.56 130 ARG A N 1
ATOM 995 C CA . ARG A 1 130 ? -4.844 -5.797 22.113 1.00 91.56 130 ARG A CA 1
ATOM 996 C C . ARG A 1 130 ? -5.702 -4.829 22.924 1.00 91.56 130 ARG A C 1
ATOM 998 O O . ARG A 1 130 ? -6.186 -5.189 23.996 1.00 91.56 130 ARG A O 1
ATOM 1005 N N . GLY A 1 131 ? -5.886 -3.607 22.427 1.00 86.62 131 GLY A N 1
ATOM 1006 C CA . GLY A 1 131 ? -6.744 -2.606 23.051 1.00 86.62 131 GLY A CA 1
ATOM 1007 C C . GLY A 1 131 ? -8.200 -3.063 23.107 1.00 86.62 131 GLY A C 1
ATOM 1008 O O . GLY A 1 131 ? -8.817 -2.981 24.164 1.00 86.62 131 GLY A O 1
ATOM 1009 N N . LEU A 1 132 ? -8.729 -3.593 21.999 1.00 80.56 132 LEU A N 1
ATOM 1010 C CA . LEU A 1 132 ? -10.102 -4.103 21.920 1.00 80.56 132 LEU A CA 1
ATOM 1011 C C . LEU A 1 132 ? -10.341 -5.291 22.861 1.00 80.56 132 LEU A C 1
ATOM 1013 O O . LEU A 1 132 ? -11.342 -5.288 23.573 1.00 80.56 132 LEU A O 1
ATOM 1017 N N . GLY A 1 133 ? -9.410 -6.252 22.921 1.00 78.94 133 GLY A N 1
ATOM 1018 C CA . GLY A 1 133 ? -9.506 -7.393 23.841 1.00 78.94 133 GLY A CA 1
ATOM 1019 C C . GLY A 1 133 ? -9.578 -6.959 25.306 1.00 78.94 133 GLY A C 1
ATOM 1020 O O . GLY A 1 133 ? -10.480 -7.363 26.029 1.00 78.94 133 GLY A O 1
ATOM 1021 N N . ARG A 1 134 ? -8.720 -6.014 25.713 1.00 80.56 134 ARG A N 1
ATOM 1022 C CA . ARG A 1 134 ? -8.726 -5.479 27.083 1.00 80.56 134 ARG A CA 1
ATOM 1023 C C . ARG A 1 134 ? -10.055 -4.822 27.463 1.00 80.56 134 ARG A C 1
ATOM 1025 O O . ARG A 1 134 ? -10.487 -4.943 28.603 1.00 80.56 134 ARG A O 1
ATOM 1032 N N . TYR A 1 135 ? -10.697 -4.104 26.538 1.00 76.56 135 TYR A N 1
ATOM 1033 C CA . TYR A 1 135 ? -12.013 -3.515 26.803 1.00 76.56 135 TYR A CA 1
ATOM 1034 C C . TYR A 1 135 ? -13.097 -4.580 26.986 1.00 76.56 135 TYR A C 1
ATOM 1036 O O . TYR A 1 135 ? -13.939 -4.422 27.868 1.00 76.56 135 TYR A O 1
ATOM 1044 N N . ALA A 1 136 ? -13.064 -5.649 26.186 1.00 74.12 136 ALA A N 1
ATOM 1045 C CA . ALA A 1 136 ? -14.002 -6.760 26.318 1.00 74.12 136 ALA A CA 1
ATOM 1046 C C . ALA A 1 136 ? -13.834 -7.483 27.666 1.00 74.12 136 ALA A C 1
ATOM 1048 O O . ALA A 1 136 ? -14.825 -7.722 28.352 1.00 74.12 136 ALA A O 1
ATOM 1049 N N . ASP A 1 137 ? -12.591 -7.738 28.086 1.00 78.19 137 ASP A N 1
ATOM 1050 C CA . ASP A 1 137 ? -12.293 -8.379 29.374 1.00 78.19 137 ASP A CA 1
ATOM 1051 C C . ASP A 1 137 ? -12.793 -7.541 30.562 1.00 78.19 137 ASP A C 1
ATOM 1053 O O . ASP A 1 137 ? -13.411 -8.065 31.487 1.00 78.19 137 ASP A O 1
ATOM 1057 N N . LEU A 1 138 ? -12.579 -6.219 30.528 1.00 76.81 138 LEU A N 1
ATOM 1058 C CA . LEU A 1 138 ? -13.052 -5.312 31.581 1.00 76.81 138 LEU A CA 1
ATOM 1059 C C . LEU A 1 138 ? -14.585 -5.286 31.675 1.00 76.81 138 LEU A C 1
ATOM 1061 O O . LEU A 1 138 ? -15.118 -5.261 32.779 1.00 76.81 138 LEU A O 1
ATOM 1065 N N . GLN A 1 139 ? -15.294 -5.336 30.543 1.00 77.06 139 GLN A N 1
ATOM 1066 C CA . GLN A 1 139 ? -16.759 -5.433 30.534 1.00 77.06 139 GLN A CA 1
ATOM 1067 C C . GLN A 1 139 ? -17.279 -6.776 31.046 1.00 77.06 139 GLN A C 1
ATOM 1069 O O . GLN A 1 139 ? -18.338 -6.818 31.666 1.00 77.06 139 GLN A O 1
ATOM 1074 N N . ALA A 1 140 ? -16.557 -7.868 30.789 1.00 79.00 140 ALA A N 1
ATOM 1075 C CA . ALA A 1 140 ? -16.917 -9.181 31.312 1.00 79.00 140 ALA A CA 1
ATOM 1076 C C . ALA A 1 140 ? -16.755 -9.256 32.842 1.00 79.00 140 ALA A C 1
ATOM 1078 O O . ALA A 1 140 ? -17.547 -9.924 33.504 1.00 79.00 140 ALA A O 1
ATOM 1079 N N . LEU A 1 141 ? -15.752 -8.566 33.398 1.00 85.06 141 LEU A N 1
ATOM 1080 C CA . LEU A 1 141 ? -15.495 -8.502 34.842 1.00 85.06 141 LEU A CA 1
ATOM 1081 C C . LEU A 1 141 ? -16.448 -7.556 35.582 1.00 85.06 141 LEU A C 1
ATOM 1083 O O . LEU A 1 141 ? -16.842 -7.855 36.707 1.00 85.06 141 LEU A O 1
ATOM 1087 N N . ASP A 1 142 ? -16.818 -6.432 34.968 1.00 83.75 142 ASP A N 1
ATOM 1088 C CA . ASP A 1 142 ? -17.774 -5.481 35.534 1.00 83.75 142 ASP A CA 1
ATOM 1089 C C . ASP A 1 142 ? -18.736 -4.960 34.448 1.00 83.75 142 ASP A C 1
ATOM 1091 O O . ASP A 1 142 ? -18.437 -3.981 33.751 1.00 83.75 142 ASP A O 1
ATOM 1095 N N . PRO A 1 143 ? -19.927 -5.578 34.317 1.00 80.81 143 PRO A N 1
ATOM 1096 C CA . PRO A 1 143 ? -20.944 -5.163 33.352 1.00 80.81 143 PRO A CA 1
ATOM 1097 C C . PRO A 1 143 ? -21.537 -3.776 33.627 1.00 80.81 143 PRO A C 1
ATOM 1099 O O . PRO A 1 143 ? -22.216 -3.222 32.761 1.00 80.81 143 PRO A O 1
ATOM 1102 N N . SER A 1 144 ? -21.327 -3.222 34.828 1.00 82.75 144 SER A N 1
ATOM 1103 C CA . SER A 1 144 ? -21.812 -1.891 35.199 1.00 82.75 144 SER A CA 1
ATOM 1104 C C . SER A 1 144 ? -20.911 -0.769 34.681 1.00 82.75 144 SER A C 1
ATOM 1106 O O . SER A 1 144 ? -21.337 0.391 34.642 1.00 82.75 144 SER A O 1
ATOM 1108 N N . LEU A 1 145 ? -19.693 -1.101 34.225 1.00 73.38 145 LEU A N 1
ATOM 1109 C CA . LEU A 1 145 ? -18.825 -0.142 33.559 1.00 73.38 145 LEU A CA 1
ATOM 1110 C C . LEU A 1 145 ? -19.549 0.418 32.332 1.00 73.38 145 LEU A C 1
ATOM 1112 O O . LEU A 1 145 ? -19.986 -0.342 31.460 1.00 73.38 145 LEU A O 1
ATOM 1116 N N . PRO A 1 146 ? -19.670 1.753 32.214 1.00 69.81 146 PRO A N 1
ATOM 1117 C CA . PRO A 1 146 ? -20.320 2.339 31.062 1.00 69.81 146 PRO A CA 1
ATOM 1118 C C . PRO A 1 146 ? -19.570 1.887 29.812 1.00 69.81 146 PRO A C 1
ATOM 1120 O O . PRO A 1 146 ? -18.347 2.040 29.726 1.00 69.81 146 PRO A O 1
ATOM 1123 N N . PHE A 1 147 ? -20.302 1.381 28.810 1.00 62.00 147 PHE A N 1
ATOM 1124 C CA . PHE A 1 147 ? -19.782 1.355 27.447 1.00 62.00 147 PHE A CA 1
ATOM 1125 C C . PHE A 1 147 ? -19.251 2.755 27.189 1.00 62.00 147 PHE A C 1
ATOM 1127 O O . PHE A 1 147 ? -20.017 3.723 27.207 1.00 62.00 147 PHE A O 1
ATOM 1134 N N . SER A 1 148 ? -17.933 2.883 27.030 1.00 56.16 148 SER A N 1
ATOM 1135 C CA . SER A 1 148 ? -17.346 4.169 26.707 1.00 56.16 148 SER A CA 1
ATOM 1136 C C . SER A 1 148 ? -18.053 4.642 25.444 1.00 56.16 148 SER A C 1
ATOM 1138 O O . SER A 1 148 ? -17.835 4.098 24.362 1.00 56.16 148 SER A O 1
ATOM 1140 N N . LYS A 1 149 ? -18.924 5.655 25.576 1.00 48.12 149 LYS A N 1
ATOM 1141 C CA . LYS A 1 149 ? -19.626 6.288 24.447 1.00 48.12 149 LYS A CA 1
ATOM 1142 C C . LYS A 1 149 ? -18.644 6.915 23.448 1.00 48.12 149 LYS A C 1
ATOM 1144 O O . LYS A 1 149 ? -19.052 7.436 22.422 1.00 48.12 149 LYS A O 1
ATOM 1149 N N . ARG A 1 150 ? -17.338 6.826 23.725 1.00 47.47 150 ARG A N 1
ATOM 1150 C CA . ARG A 1 150 ? -16.247 7.063 22.784 1.00 47.47 150 ARG A CA 1
ATOM 1151 C C . ARG A 1 150 ? -16.038 5.903 21.789 1.00 47.47 150 ARG A C 1
ATOM 1153 O O . ARG A 1 150 ? -14.932 5.818 21.274 1.00 47.47 150 ARG A O 1
ATOM 1160 N N . THR A 1 151 ? -16.988 4.990 21.544 1.00 49.25 151 THR A N 1
ATOM 1161 C CA . THR A 1 151 ? -16.829 3.822 20.637 1.00 49.25 151 THR A CA 1
ATOM 1162 C C . THR A 1 151 ? -17.476 3.997 19.266 1.00 49.25 151 THR A C 1
ATOM 1164 O O . THR A 1 151 ? -18.713 4.158 19.169 1.00 49.25 151 THR A O 1
#

Secondary structure (DSSP, 8-state):
-HHHHHHHHHHHHHHHHHTHHHHHHHHHHHHS-PPPPTTS-HHHHHHHHHHHHHHHHHHHHHHHHHHTS-HHHHHHHHHHHHHHHHHHIIIIIIHHHHHHH--HHHHHHHHHHHHHHHHHHHHHHHHHHHHHHHHHHHHHH-TTS---TT-

Sequence (151 aa):
MFLAWSLIFGFVTLDDAARFHERGGLLLSATFDLVSLPGMRARDTGEIITWSVVALGLLAPLLWSFWQSRPRQQALGSVFLLLFACLVVFAVAVDMLHFLTGSKLVGYAEDGGEMLSIAVACCSAFILYRGLGRYADLQALDPSLPFSKRT

Radius of gyration: 19.59 Å; chains: 1; bounding box: 44×24×63 Å